Protein AF-A0A7S2I3M7-F1 (afdb_monomer)

Mean predicted aligned error: 13.07 Å

Secondary structure (DSSP, 8-state):
--PPPP-----S----S---S---S-TT-PPPPEEEEE--S--SSHHHHHHHHHTTTT----TTT-EEEEE--TTTHHHHHHHHHHTT-EE--S---TT--

Structure (mmCIF, N/CA/C/O backbone):
data_AF-A0A7S2I3M7-F1
#
_entry.id   AF-A0A7S2I3M7-F1
#
loop_
_atom_site.group_PDB
_atom_site.id
_atom_site.type_symbol
_atom_site.label_atom_id
_atom_site.label_alt_id
_atom_site.label_comp_id
_atom_site.label_asym_id
_atom_site.label_entity_id
_atom_site.label_seq_id
_atom_site.pdbx_PDB_ins_code
_atom_site.Cartn_x
_atom_site.Cartn_y
_atom_site.Cartn_z
_atom_site.occupancy
_atom_site.B_iso_or_equiv
_atom_site.auth_seq_id
_atom_site.auth_comp_id
_atom_site.auth_asym_id
_atom_site.auth_atom_id
_atom_site.pdbx_PDB_model_num
ATOM 1 N N . LYS A 1 1 ? -21.789 -34.878 -3.143 1.00 44.56 1 LYS A N 1
ATOM 2 C CA . LYS A 1 1 ? -21.999 -33.568 -3.809 1.00 44.56 1 LYS A CA 1
ATOM 3 C C . LYS A 1 1 ? -22.406 -32.573 -2.727 1.00 44.56 1 LYS A C 1
ATOM 5 O O . LYS A 1 1 ? -23.548 -32.608 -2.303 1.00 44.56 1 LYS A O 1
ATOM 10 N N . ILE A 1 2 ? -21.455 -31.809 -2.189 1.00 39.38 2 ILE A N 1
ATOM 11 C CA . ILE A 1 2 ? -21.681 -30.860 -1.088 1.00 39.38 2 ILE A CA 1
ATOM 12 C C . ILE A 1 2 ? -21.517 -29.458 -1.671 1.00 39.38 2 ILE A C 1
ATOM 14 O O . ILE A 1 2 ? -20.462 -29.142 -2.213 1.00 39.38 2 ILE A O 1
ATOM 18 N N . SER A 1 3 ? -22.578 -28.658 -1.607 1.00 46.12 3 SER A N 1
ATOM 19 C CA . SER A 1 3 ? -22.515 -27.215 -1.848 1.00 46.12 3 SER A CA 1
ATOM 20 C C . SER A 1 3 ? -21.914 -26.538 -0.608 1.00 46.12 3 SER A C 1
ATOM 22 O O . SER A 1 3 ? -22.300 -26.915 0.503 1.00 46.12 3 SER A O 1
ATOM 24 N N . PRO A 1 4 ? -20.977 -25.581 -0.729 1.00 51.72 4 PRO A N 1
ATOM 25 C CA . PRO A 1 4 ? -20.432 -24.902 0.436 1.00 51.72 4 PRO A CA 1
ATOM 26 C C . PRO A 1 4 ? -21.394 -23.807 0.926 1.00 51.72 4 PRO A C 1
ATOM 28 O O . PRO A 1 4 ? -21.757 -22.892 0.189 1.00 51.72 4 PRO A O 1
ATOM 31 N N . ALA A 1 5 ? -21.783 -23.899 2.198 1.00 53.19 5 ALA A N 1
ATOM 32 C CA . ALA A 1 5 ? -22.487 -22.848 2.929 1.00 53.19 5 ALA A CA 1
ATOM 33 C C . ALA A 1 5 ? -21.627 -21.562 3.034 1.00 53.19 5 ALA A C 1
ATOM 35 O O . ALA A 1 5 ? -20.393 -21.639 3.013 1.00 53.19 5 ALA A O 1
ATOM 36 N N . PRO A 1 6 ? -22.245 -20.371 3.142 1.00 50.62 6 PRO A N 1
ATOM 37 C CA . PRO A 1 6 ? -21.547 -19.096 3.003 1.00 50.62 6 PRO A CA 1
ATOM 38 C C . PRO A 1 6 ? -20.593 -18.825 4.174 1.00 50.62 6 PRO A C 1
ATOM 40 O O . PRO A 1 6 ? -20.964 -18.922 5.344 1.00 50.62 6 PRO A O 1
ATOM 43 N N . ARG A 1 7 ? -19.357 -18.419 3.854 1.00 49.25 7 ARG A N 1
ATOM 44 C CA . ARG A 1 7 ? -18.377 -17.915 4.828 1.00 49.25 7 ARG A CA 1
ATOM 45 C C . ARG A 1 7 ? -18.840 -16.562 5.368 1.00 49.25 7 ARG A C 1
ATOM 47 O O . ARG A 1 7 ? -18.572 -15.526 4.765 1.00 49.25 7 ARG A O 1
ATOM 54 N N . ARG A 1 8 ? -19.534 -16.566 6.507 1.00 47.50 8 ARG A N 1
ATOM 55 C CA . ARG A 1 8 ? -19.843 -15.344 7.254 1.00 47.50 8 ARG A CA 1
ATOM 56 C C . ARG A 1 8 ? -18.625 -14.983 8.105 1.00 47.50 8 ARG A C 1
ATOM 58 O O . ARG A 1 8 ? -18.255 -15.725 9.011 1.00 47.50 8 ARG A O 1
ATOM 65 N N . CYS A 1 9 ? -17.986 -13.867 7.760 1.00 43.50 9 CYS A N 1
ATOM 66 C CA . CYS A 1 9 ? -16.970 -13.222 8.584 1.00 43.50 9 CYS A CA 1
ATOM 67 C C . CYS A 1 9 ? -17.564 -12.936 9.972 1.00 43.50 9 CYS A C 1
ATOM 69 O O . CYS A 1 9 ? -18.753 -12.628 10.077 1.00 43.50 9 CYS A O 1
ATOM 71 N N . ALA A 1 10 ? -16.753 -13.104 11.013 1.00 46.91 10 ALA A N 1
ATOM 72 C CA . ALA A 1 10 ? -17.150 -13.095 12.413 1.00 46.91 10 ALA A CA 1
ATOM 73 C C . ALA A 1 10 ? -17.985 -11.858 12.789 1.00 46.91 10 ALA A C 1
ATOM 75 O O . ALA A 1 10 ? -17.452 -10.788 13.075 1.00 46.91 10 ALA A O 1
ATOM 76 N N . SER A 1 11 ? -19.308 -12.019 12.844 1.00 46.97 11 SER A N 1
ATOM 77 C CA . SER A 1 11 ? -20.144 -11.151 13.660 1.00 46.97 11 SER A CA 1
ATOM 78 C C . SER A 1 11 ? -19.863 -11.517 15.111 1.00 46.97 11 SER A C 1
ATOM 80 O O . SER A 1 11 ? -20.208 -12.616 15.552 1.00 46.97 11 SER A O 1
ATOM 82 N N . ALA A 1 12 ? -19.202 -10.607 15.820 1.00 51.31 12 ALA A N 1
ATOM 83 C CA . ALA A 1 12 ? -19.129 -10.613 17.269 1.00 51.31 12 ALA A CA 1
ATOM 84 C C . ALA A 1 12 ? -20.520 -10.915 17.855 1.00 51.31 12 ALA A C 1
ATOM 86 O O . ALA A 1 12 ? -21.503 -10.281 17.474 1.00 51.31 12 ALA A O 1
ATOM 87 N N . GLY A 1 13 ? -20.597 -11.905 18.745 1.00 49.94 13 GLY A N 1
ATOM 88 C CA . GLY A 1 13 ? -21.821 -12.228 19.478 1.00 49.94 13 GLY A CA 1
ATOM 89 C C . GLY A 1 13 ? -22.326 -13.656 19.288 1.00 49.94 13 GLY A C 1
ATOM 90 O O . GLY A 1 13 ? -23.387 -13.874 18.711 1.00 49.94 13 GLY A O 1
ATOM 91 N N . ARG A 1 14 ? -21.603 -14.637 19.839 1.00 46.84 14 ARG A N 1
ATOM 92 C CA . ARG A 1 14 ? -22.231 -15.794 20.495 1.00 46.84 14 ARG A CA 1
ATOM 93 C C . ARG A 1 14 ? -21.231 -16.421 21.458 1.00 46.84 14 ARG A C 1
ATOM 95 O O . ARG A 1 14 ? -20.257 -17.034 21.031 1.00 46.84 14 ARG A O 1
ATOM 102 N N . GLU A 1 15 ? -21.448 -16.203 22.749 1.00 48.00 15 GLU A N 1
ATOM 103 C CA . GLU A 1 15 ? -20.642 -16.799 23.809 1.00 48.00 15 GLU A CA 1
ATOM 104 C C . GLU A 1 15 ? -20.855 -18.318 23.823 1.00 48.00 15 GLU A C 1
ATOM 106 O O . GLU A 1 15 ? -21.985 -18.801 23.904 1.00 48.00 15 GLU A O 1
ATOM 111 N N . GLY A 1 16 ? -19.765 -19.071 23.670 1.00 39.16 16 GLY A N 1
ATOM 112 C CA . GLY A 1 16 ? -19.723 -20.520 23.858 1.00 39.16 16 GLY A CA 1
ATOM 113 C C . GLY A 1 16 ? -19.035 -20.864 25.186 1.00 39.16 16 GLY A C 1
ATOM 114 O O . GLY A 1 16 ? -18.214 -20.078 25.659 1.00 39.16 16 GLY A O 1
ATOM 115 N N . PRO A 1 17 ? -19.311 -22.035 25.787 1.00 45.97 17 PRO A N 1
ATOM 116 C CA . PRO A 1 17 ? -19.018 -22.343 27.193 1.00 45.97 17 PRO A CA 1
ATOM 117 C C . PRO A 1 17 ? -17.540 -22.667 27.495 1.00 45.97 17 PRO A C 1
ATOM 119 O O . PRO A 1 17 ? -17.233 -23.263 28.521 1.00 45.97 17 PRO A O 1
ATOM 122 N N . PHE A 1 18 ? -16.608 -22.269 26.628 1.00 46.66 18 PHE A N 1
ATOM 123 C CA . PHE A 1 18 ? -15.165 -22.463 26.807 1.00 46.66 18 PHE A CA 1
ATOM 124 C C . PHE A 1 18 ? -14.453 -21.131 27.106 1.00 46.66 18 PHE A C 1
ATOM 126 O O . PHE A 1 18 ? -13.431 -20.798 26.515 1.00 46.66 18 PHE A O 1
ATOM 133 N N . ALA A 1 19 ? -15.000 -20.335 28.027 1.00 52.00 19 ALA A N 1
ATOM 134 C CA . ALA A 1 19 ? -14.311 -19.174 28.588 1.00 52.00 19 ALA A CA 1
ATOM 135 C C . ALA A 1 19 ? -13.600 -19.585 29.886 1.00 52.00 19 ALA A C 1
ATOM 137 O O . ALA A 1 19 ? -14.152 -19.491 30.981 1.00 52.00 19 ALA A O 1
ATOM 138 N N . SER A 1 20 ? -12.366 -20.080 29.758 1.00 47.47 20 SER A N 1
ATOM 139 C CA . SER A 1 20 ? -11.518 -20.405 30.907 1.00 47.47 20 SER A CA 1
ATOM 140 C C . SER A 1 20 ? -10.666 -19.202 31.318 1.00 47.47 20 SER A C 1
ATOM 142 O O . SER A 1 20 ? -9.724 -18.828 30.629 1.00 47.47 20 SER A O 1
ATOM 144 N N . ALA A 1 21 ? -11.005 -18.678 32.497 1.00 48.50 21 ALA A N 1
ATOM 145 C CA . ALA A 1 21 ? -10.141 -18.044 33.492 1.00 48.50 21 ALA A CA 1
ATOM 146 C C . ALA A 1 21 ? -9.367 -16.752 33.130 1.00 48.50 21 ALA A C 1
ATOM 148 O O . ALA A 1 21 ? -8.224 -16.761 32.691 1.00 48.50 21 ALA A O 1
ATOM 149 N N . ARG A 1 22 ? -9.976 -15.638 33.569 1.00 50.12 22 ARG A N 1
ATOM 150 C CA . ARG A 1 22 ? -9.353 -14.558 34.364 1.00 50.12 22 ARG A CA 1
ATOM 151 C C . ARG A 1 22 ? -8.244 -13.732 33.688 1.00 50.12 22 ARG A C 1
ATOM 153 O O . ARG A 1 22 ? -7.082 -13.799 34.071 1.00 50.12 22 ARG A O 1
ATOM 160 N N 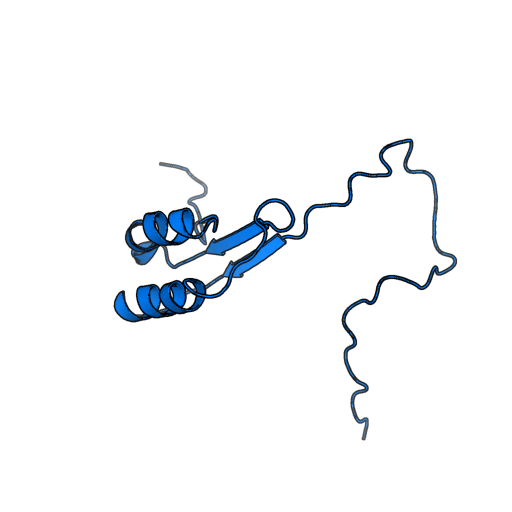. ALA A 1 23 ? -8.646 -12.815 32.806 1.00 47.06 23 ALA A N 1
ATOM 161 C CA . ALA A 1 23 ? -7.875 -11.599 32.542 1.00 47.06 23 ALA A CA 1
ATOM 162 C C . ALA A 1 23 ? -8.255 -10.525 33.578 1.00 47.06 23 ALA A C 1
ATOM 164 O O . ALA A 1 23 ? -9.360 -9.986 33.573 1.00 47.06 23 ALA A O 1
ATOM 165 N N . THR A 1 24 ? -7.351 -10.244 34.511 1.00 46.06 24 THR A N 1
ATOM 166 C CA . THR A 1 24 ? -7.462 -9.142 35.470 1.00 46.06 24 THR A CA 1
ATOM 167 C C . THR A 1 24 ? -7.392 -7.789 34.751 1.00 46.06 24 THR A C 1
ATOM 169 O O . THR A 1 24 ? -6.407 -7.507 34.081 1.00 46.06 24 THR A O 1
ATOM 172 N N . ALA A 1 25 ? -8.436 -6.966 34.905 1.00 45.88 25 ALA A N 1
ATOM 173 C CA . ALA A 1 25 ? -8.440 -5.496 34.805 1.00 45.88 25 ALA A CA 1
ATOM 174 C C . ALA A 1 25 ? -7.711 -4.814 33.617 1.00 45.88 25 ALA A C 1
ATOM 176 O O . ALA A 1 25 ? -7.173 -3.723 33.775 1.00 45.88 25 ALA A O 1
ATOM 177 N N . ALA A 1 26 ? -7.749 -5.404 32.418 1.00 46.59 26 ALA A N 1
ATOM 178 C CA . ALA A 1 26 ? -7.413 -4.721 31.156 1.00 46.59 26 ALA A CA 1
ATOM 179 C C . ALA A 1 26 ? -8.579 -4.720 30.143 1.00 46.59 26 ALA A C 1
ATOM 181 O O . ALA A 1 26 ? -8.392 -4.484 28.952 1.00 46.59 26 ALA A O 1
ATOM 182 N N . ALA A 1 27 ? -9.804 -4.980 30.607 1.00 50.38 27 ALA A N 1
ATOM 183 C CA . ALA A 1 27 ? -11.010 -4.582 29.887 1.00 50.38 27 ALA A CA 1
ATOM 184 C C . ALA A 1 27 ? -11.182 -3.075 30.162 1.00 50.38 27 ALA A C 1
ATOM 186 O O . ALA A 1 27 ? -11.462 -2.703 31.292 1.00 50.38 27 ALA A O 1
ATOM 187 N N . ALA A 1 28 ? -10.911 -2.145 29.249 1.00 54.88 28 ALA A N 1
ATOM 188 C CA . ALA A 1 28 ? -11.619 -2.016 27.986 1.00 54.88 28 ALA A CA 1
ATOM 189 C C . ALA A 1 28 ? -10.876 -1.099 26.986 1.00 54.88 28 ALA A C 1
ATOM 191 O O . ALA A 1 28 ? -11.420 -0.090 26.551 1.00 54.88 28 ALA A O 1
ATOM 192 N N . MET A 1 29 ? -9.654 -1.447 26.578 1.00 63.41 29 MET A N 1
ATOM 193 C CA . MET A 1 29 ? -9.095 -0.910 25.328 1.00 63.41 29 MET A CA 1
ATOM 194 C C . MET A 1 29 ? -9.060 -2.054 24.322 1.00 63.41 29 MET A C 1
ATOM 196 O O . MET A 1 29 ? -8.162 -2.894 24.339 1.00 63.41 29 MET A O 1
ATOM 200 N N . GLY A 1 30 ? -10.107 -2.151 23.499 1.00 80.94 30 GLY A N 1
ATOM 201 C CA . GLY A 1 30 ? -10.134 -3.112 22.399 1.00 80.94 30 GLY A CA 1
ATOM 202 C C . GLY A 1 30 ? -8.880 -2.957 21.534 1.00 80.94 30 GLY A C 1
ATOM 203 O O . GLY A 1 30 ? -8.397 -1.844 21.333 1.00 80.94 30 GLY A O 1
ATOM 204 N N . ARG A 1 31 ? -8.329 -4.071 21.036 1.00 87.25 31 ARG A N 1
ATOM 205 C CA . ARG A 1 31 ? -7.189 -4.019 20.109 1.00 87.25 31 ARG A CA 1
ATOM 206 C C . ARG A 1 31 ? -7.572 -3.182 18.891 1.00 87.25 31 ARG A C 1
ATOM 208 O O . ARG A 1 31 ? -8.624 -3.431 18.299 1.00 87.25 31 ARG A O 1
ATOM 215 N N . LYS A 1 32 ? -6.703 -2.249 18.501 1.00 90.00 32 LYS A N 1
ATOM 216 C CA . LYS A 1 32 ? -6.874 -1.497 17.261 1.00 90.00 32 LYS A CA 1
ATOM 217 C C . LYS A 1 32 ? -6.812 -2.475 16.075 1.00 90.00 32 LYS A C 1
ATOM 219 O O . LYS A 1 32 ? -5.860 -3.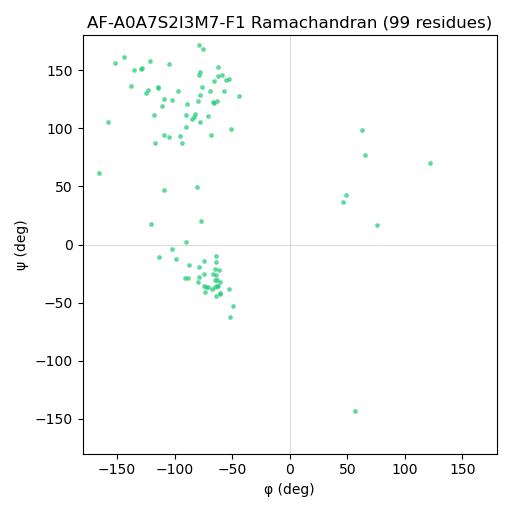256 15.997 1.00 90.00 32 LYS A O 1
ATOM 224 N N . PRO A 1 33 ? -7.836 -2.534 15.207 1.00 93.81 33 PRO A N 1
ATOM 225 C CA . PRO A 1 33 ? -7.794 -3.369 14.015 1.00 93.81 33 PRO A CA 1
ATOM 226 C C . PRO A 1 33 ? -6.672 -2.916 13.077 1.00 93.81 33 PRO A C 1
ATOM 228 O O . PRO A 1 33 ? -6.405 -1.723 12.947 1.00 93.81 33 PRO A O 1
ATOM 231 N N . ILE A 1 34 ? -6.048 -3.885 12.405 1.00 95.25 34 ILE A N 1
ATOM 232 C CA . ILE A 1 34 ? -4.948 -3.658 11.464 1.00 95.25 34 ILE A CA 1
ATOM 233 C C . ILE A 1 34 ? -5.324 -4.247 10.105 1.00 95.25 34 ILE A C 1
ATOM 235 O O . ILE A 1 34 ? -5.764 -5.396 10.023 1.00 95.25 34 ILE A O 1
ATOM 239 N N . VAL A 1 35 ? -5.115 -3.475 9.039 1.00 94.94 35 VAL A N 1
ATOM 240 C CA . VAL A 1 35 ? -5.264 -3.906 7.647 1.00 94.94 35 VAL A CA 1
ATOM 241 C C . VAL A 1 35 ? -3.911 -3.792 6.951 1.00 94.94 35 VAL A C 1
ATOM 243 O O . VAL A 1 35 ? -3.402 -2.697 6.730 1.00 94.94 35 VAL A O 1
ATOM 246 N N . GLY A 1 36 ? -3.329 -4.942 6.608 1.00 95.62 36 GLY A N 1
ATOM 247 C CA . GLY A 1 36 ? -2.056 -5.032 5.892 1.00 95.62 36 GLY A CA 1
ATOM 248 C C . GLY A 1 36 ? -2.245 -5.355 4.409 1.00 95.62 36 GLY A C 1
ATOM 249 O O . GLY A 1 36 ? -2.834 -6.380 4.067 1.00 95.62 36 GLY A O 1
ATOM 250 N N . GLY A 1 37 ? -1.706 -4.516 3.527 1.00 94.94 37 GLY A N 1
ATOM 251 C CA . GLY A 1 37 ? -1.676 -4.704 2.079 1.00 94.94 37 GLY A CA 1
ATOM 252 C C . GLY A 1 37 ? -0.290 -5.110 1.584 1.00 94.94 37 GLY A C 1
ATOM 253 O O . GLY A 1 37 ? 0.530 -4.253 1.267 1.00 94.94 37 GLY A O 1
ATOM 254 N N . ASN A 1 38 ? -0.027 -6.415 1.474 1.00 95.94 38 ASN A N 1
ATOM 255 C CA . ASN A 1 38 ? 1.207 -6.919 0.866 1.00 95.94 38 ASN A CA 1
ATOM 256 C C . ASN A 1 38 ? 1.073 -6.971 -0.663 1.00 95.94 38 ASN A C 1
ATOM 258 O O . ASN A 1 38 ? 0.355 -7.824 -1.190 1.00 95.94 38 ASN A O 1
ATOM 262 N N . TRP A 1 39 ? 1.789 -6.095 -1.373 1.00 94.62 39 TRP A N 1
ATOM 263 C CA . TRP A 1 39 ? 1.764 -6.055 -2.840 1.00 94.62 39 TRP A CA 1
ATOM 264 C C . TRP A 1 39 ? 2.553 -7.206 -3.484 1.00 94.62 39 TRP A C 1
ATOM 266 O O . TRP A 1 39 ? 2.360 -7.515 -4.662 1.00 94.62 39 TRP A O 1
ATOM 276 N N . LYS A 1 40 ? 3.381 -7.914 -2.703 1.00 93.44 40 LYS A N 1
ATOM 277 C CA . LYS A 1 40 ? 4.279 -8.980 -3.172 1.00 93.44 40 LYS A CA 1
ATOM 278 C C . LYS A 1 40 ? 5.218 -8.438 -4.258 1.00 93.44 40 LYS A C 1
ATOM 280 O O . LYS A 1 40 ? 5.632 -7.288 -4.186 1.00 93.44 40 LYS A O 1
ATOM 285 N N . CYS A 1 41 ? 5.534 -9.234 -5.277 1.00 92.06 41 CYS A N 1
ATOM 286 C CA . CYS A 1 41 ? 6.301 -8.798 -6.445 1.00 92.06 41 CYS A CA 1
ATOM 287 C C . CYS A 1 41 ? 5.422 -8.046 -7.466 1.00 92.06 41 CYS A C 1
ATOM 289 O O . CYS A 1 41 ? 5.380 -8.406 -8.638 1.00 92.06 41 CYS A O 1
ATOM 291 N N . ASN A 1 42 ? 4.644 -7.066 -7.005 1.00 92.19 42 ASN A N 1
ATOM 292 C CA . ASN A 1 42 ? 3.798 -6.222 -7.845 1.00 92.19 42 ASN A CA 1
ATOM 293 C C . ASN A 1 42 ? 3.769 -4.791 -7.288 1.00 92.19 42 ASN A C 1
ATOM 295 O O . ASN A 1 42 ? 4.020 -4.593 -6.094 1.00 92.19 42 ASN A O 1
ATOM 299 N N . PRO A 1 43 ? 3.375 -3.811 -8.112 1.00 84.19 43 PRO A N 1
ATOM 300 C CA . PRO A 1 43 ? 3.192 -3.895 -9.566 1.00 84.19 43 PRO A CA 1
ATOM 301 C C . PRO A 1 43 ? 4.524 -3.817 -10.334 1.00 84.19 43 PRO A C 1
ATOM 303 O O . PRO A 1 43 ? 5.574 -3.596 -9.743 1.00 84.19 43 PRO A O 1
ATOM 306 N N . ALA A 1 44 ? 4.487 -4.054 -11.649 1.00 85.69 44 ALA A N 1
ATOM 307 C CA . ALA A 1 44 ? 5.689 -4.074 -12.489 1.00 85.69 44 ALA A CA 1
ATOM 308 C C . ALA A 1 44 ? 6.193 -2.669 -12.863 1.00 85.69 44 ALA A C 1
ATOM 310 O O . ALA A 1 44 ? 7.346 -2.514 -13.268 1.00 85.69 44 ALA A O 1
ATOM 311 N N . THR A 1 45 ? 5.335 -1.648 -12.764 1.00 90.19 45 THR A N 1
ATOM 312 C CA . TH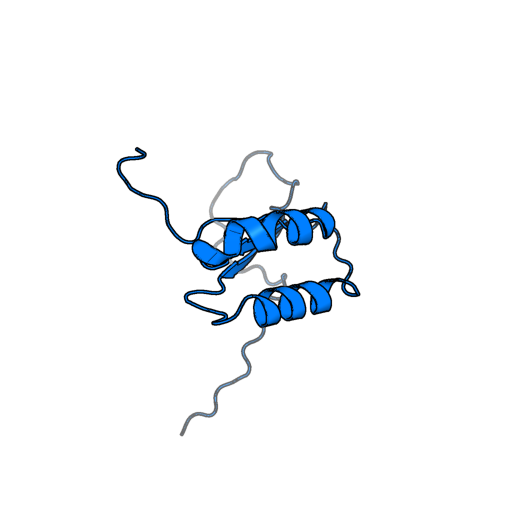R A 1 45 ? 5.665 -0.278 -13.157 1.00 90.19 45 THR A CA 1
ATOM 313 C C . THR A 1 45 ? 5.363 0.728 -12.050 1.00 90.19 45 THR A C 1
ATOM 315 O O . THR A 1 45 ? 4.451 0.553 -11.243 1.00 90.19 45 THR A O 1
ATOM 318 N N . LEU A 1 46 ? 6.108 1.839 -12.043 1.00 88.94 46 LEU A N 1
ATOM 319 C CA . LEU A 1 46 ? 5.871 2.948 -11.112 1.00 88.94 46 LEU A CA 1
ATOM 320 C C . LEU A 1 46 ? 4.499 3.605 -11.308 1.00 88.94 46 LEU A C 1
ATOM 322 O O . LEU A 1 46 ? 3.926 4.105 -10.343 1.00 88.94 46 LEU A O 1
ATOM 326 N N . LYS A 1 47 ? 3.975 3.601 -12.538 1.00 90.69 47 LYS A N 1
ATOM 327 C CA . LYS A 1 47 ? 2.661 4.170 -12.844 1.00 90.69 47 LYS A CA 1
ATOM 328 C C . LYS A 1 47 ? 1.551 3.401 -12.130 1.00 90.69 47 LYS A C 1
ATOM 330 O O . LYS A 1 47 ? 0.703 4.005 -11.483 1.00 90.69 47 LYS A O 1
ATOM 335 N N . ASP A 1 48 ? 1.622 2.078 -12.156 1.00 91.31 48 ASP A N 1
ATOM 336 C CA . ASP A 1 48 ? 0.644 1.237 -11.470 1.00 91.31 48 ASP A CA 1
ATOM 337 C C . ASP A 1 48 ? 0.684 1.459 -9.947 1.00 91.31 48 ASP A C 1
ATOM 339 O O . ASP A 1 48 ? -0.356 1.470 -9.294 1.00 91.31 48 ASP A O 1
ATOM 343 N N . CYS A 1 49 ? 1.868 1.707 -9.364 1.00 90.44 49 CYS A N 1
ATOM 344 C CA . CYS A 1 49 ? 1.988 2.088 -7.949 1.00 90.44 49 CYS A CA 1
ATOM 345 C C . CYS A 1 49 ? 1.237 3.391 -7.654 1.00 90.44 49 CYS A C 1
ATOM 347 O O . CYS A 1 49 ? 0.575 3.507 -6.623 1.00 90.44 49 CYS A O 1
ATOM 349 N N . THR A 1 50 ? 1.360 4.386 -8.538 1.00 90.12 50 THR A N 1
ATOM 350 C CA . THR A 1 50 ? 0.674 5.668 -8.359 1.00 90.12 50 THR A CA 1
ATOM 351 C C . THR A 1 50 ? -0.825 5.554 -8.570 1.00 90.12 50 THR A C 1
ATOM 353 O O . THR A 1 50 ? -1.563 6.179 -7.821 1.00 90.12 50 THR A O 1
ATOM 356 N N . ASP A 1 51 ? -1.273 4.722 -9.508 1.00 92.06 51 ASP A N 1
ATOM 357 C CA . ASP A 1 51 ? -2.696 4.496 -9.767 1.00 92.06 51 ASP A CA 1
ATOM 358 C C . ASP A 1 51 ? -3.355 3.764 -8.584 1.00 92.06 51 ASP A C 1
ATOM 360 O O . ASP A 1 51 ? -4.462 4.111 -8.165 1.00 92.06 51 ASP A O 1
ATOM 364 N N . LEU A 1 52 ? -2.640 2.808 -7.972 1.00 90.62 52 LEU A N 1
ATOM 365 C CA . LEU A 1 52 ? -3.078 2.149 -6.741 1.00 90.62 52 LEU A CA 1
ATOM 366 C C . LEU A 1 52 ? -3.246 3.137 -5.590 1.00 90.62 52 LEU A C 1
ATOM 368 O O . LEU A 1 52 ? -4.218 3.018 -4.858 1.00 90.62 52 LEU A O 1
ATOM 372 N N . LEU A 1 53 ? -2.330 4.094 -5.425 1.00 90.12 53 LEU A N 1
ATOM 373 C CA . LEU A 1 53 ? -2.437 5.134 -4.397 1.00 90.12 53 LEU A CA 1
ATOM 374 C C . LEU A 1 53 ? -3.517 6.172 -4.727 1.00 90.12 53 LEU A C 1
ATOM 376 O O . LEU A 1 53 ? -4.237 6.594 -3.828 1.00 90.12 53 LEU A O 1
ATOM 380 N N . ALA A 1 54 ? -3.695 6.526 -6.000 1.00 91.06 54 ALA A N 1
ATOM 381 C CA . ALA A 1 54 ? -4.740 7.449 -6.439 1.00 91.06 54 ALA A CA 1
ATOM 382 C C . ALA A 1 54 ? -6.146 6.919 -6.108 1.00 91.06 54 ALA A C 1
ATOM 384 O O . ALA A 1 54 ? -7.037 7.687 -5.754 1.00 91.06 54 ALA A O 1
ATOM 385 N N . ALA A 1 55 ? -6.345 5.596 -6.121 1.00 88.31 55 ALA A N 1
ATOM 386 C CA . ALA A 1 55 ? -7.600 4.985 -5.678 1.00 88.31 55 ALA A CA 1
ATOM 387 C C . ALA A 1 55 ? -7.938 5.270 -4.197 1.00 88.31 55 ALA A C 1
ATOM 389 O O . ALA A 1 55 ? -9.106 5.203 -3.810 1.00 88.31 55 ALA A O 1
ATOM 390 N N . TRP A 1 56 ? -6.945 5.615 -3.369 1.00 87.56 56 TRP A N 1
ATOM 391 C CA . TRP A 1 56 ? -7.143 6.004 -1.969 1.00 87.56 56 TRP A CA 1
ATOM 392 C C . TRP A 1 56 ? -7.429 7.497 -1.792 1.00 87.56 56 TRP A C 1
ATOM 394 O O . TRP A 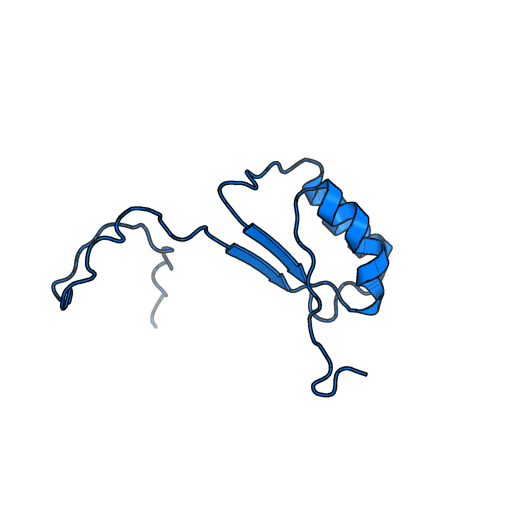1 56 ? -7.999 7.869 -0.770 1.00 87.56 56 TRP A O 1
ATOM 404 N N . GLU A 1 57 ? -7.134 8.349 -2.781 1.00 82.44 57 GLU A N 1
ATOM 405 C CA . GLU A 1 57 ? -7.317 9.811 -2.695 1.00 82.44 57 GLU A CA 1
ATOM 406 C C . GLU A 1 57 ? -8.797 10.240 -2.534 1.00 82.44 57 GLU A C 1
ATOM 408 O O . GLU A 1 57 ? -9.080 11.388 -2.194 1.00 82.44 57 GLU A O 1
ATOM 413 N N . GLY A 1 58 ? -9.756 9.317 -2.688 1.00 72.25 58 GLY A N 1
ATOM 414 C CA . GLY A 1 58 ? -11.177 9.517 -2.357 1.00 72.25 58 GLY A CA 1
ATOM 415 C C . GLY A 1 58 ? -11.703 8.671 -1.187 1.00 72.25 58 GLY A C 1
ATOM 416 O O . GLY A 1 58 ? -12.815 8.903 -0.708 1.00 72.25 58 GLY A O 1
ATOM 417 N N . GLY A 1 59 ? -10.928 7.690 -0.719 1.00 74.50 59 GLY A N 1
ATOM 418 C CA . GLY A 1 59 ? -11.311 6.752 0.334 1.00 74.50 59 GLY A CA 1
ATOM 419 C C . GLY A 1 59 ? -10.805 7.213 1.694 1.00 74.50 59 GLY A C 1
ATOM 420 O O . GLY A 1 59 ? -9.685 6.900 2.081 1.00 74.50 59 GLY A O 1
ATOM 421 N N . LYS A 1 60 ? -11.626 7.947 2.449 1.00 75.75 60 LYS A N 1
ATOM 422 C CA . LYS A 1 60 ? -11.258 8.350 3.813 1.00 75.75 60 LYS A CA 1
ATOM 423 C C . LYS A 1 60 ? -11.444 7.183 4.778 1.00 75.75 60 LYS A C 1
ATOM 425 O O . LYS A 1 60 ? -12.527 6.603 4.849 1.00 75.75 60 LYS A O 1
ATOM 430 N N . PHE A 1 61 ? -10.413 6.888 5.556 1.00 87.50 61 PHE A N 1
ATOM 431 C CA . PHE A 1 61 ? -10.496 6.010 6.717 1.00 87.50 61 PHE A CA 1
ATOM 432 C C . PHE A 1 61 ? -10.048 6.766 7.968 1.00 87.50 61 PHE A C 1
ATOM 434 O O . PHE A 1 61 ? 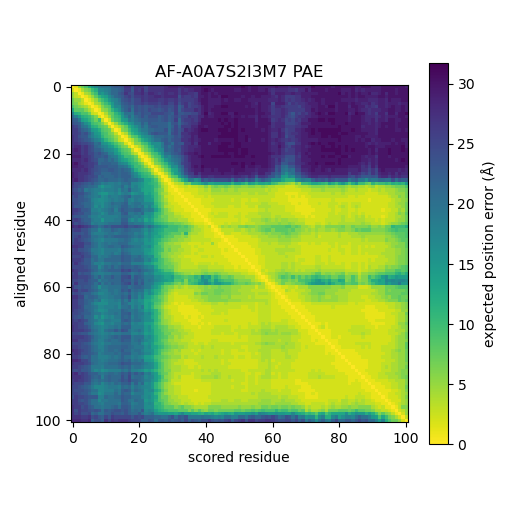-9.370 7.789 7.892 1.00 87.50 61 PHE A O 1
ATOM 441 N N . ASP A 1 62 ? -10.478 6.279 9.125 1.00 88.62 62 ASP A N 1
ATOM 442 C CA . ASP A 1 62 ? -10.142 6.873 10.413 1.00 88.62 62 ASP A CA 1
ATOM 443 C C . ASP A 1 62 ? -8.854 6.234 10.947 1.00 88.62 62 ASP A C 1
ATOM 445 O O . ASP A 1 62 ? -8.876 5.114 11.468 1.00 88.62 62 ASP A O 1
ATOM 449 N N . ALA A 1 63 ? -7.735 6.947 10.797 1.00 85.69 63 ALA A N 1
ATOM 450 C CA . ALA A 1 63 ? -6.420 6.494 11.240 1.00 85.69 63 ALA A CA 1
ATOM 451 C C . ALA A 1 63 ? -6.316 6.323 12.766 1.00 85.69 63 ALA A C 1
ATOM 453 O O . ALA A 1 63 ? -5.394 5.661 13.235 1.00 85.69 63 ALA A O 1
ATOM 454 N N . GLU A 1 64 ? -7.248 6.855 13.566 1.00 88.69 64 GLU A N 1
ATOM 455 C CA . GLU A 1 64 ? -7.290 6.601 15.012 1.00 88.69 64 GLU A CA 1
ATOM 456 C C . GLU A 1 64 ? -7.929 5.245 15.321 1.00 88.69 64 GLU A C 1
ATOM 458 O O . GLU A 1 64 ? -7.528 4.561 16.265 1.00 88.69 64 GLU A O 1
ATOM 463 N N . LYS A 1 65 ? -8.887 4.815 14.490 1.00 88.88 65 LYS A N 1
ATOM 464 C CA . LYS A 1 65 ? -9.635 3.566 14.681 1.00 88.88 65 LYS A CA 1
ATOM 465 C C . LYS A 1 65 ? -9.020 2.358 13.993 1.00 88.88 65 LYS A C 1
ATOM 467 O O . LYS A 1 65 ? -9.234 1.252 14.476 1.00 88.88 65 LYS A O 1
ATOM 472 N N . VAL A 1 66 ? -8.297 2.528 12.887 1.00 91.19 66 VAL A N 1
ATOM 473 C CA . VAL A 1 66 ? -7.681 1.416 12.146 1.00 91.19 66 VAL A CA 1
ATOM 474 C C . VAL A 1 66 ? -6.266 1.763 11.708 1.00 91.19 66 VAL A C 1
ATOM 476 O O . VAL A 1 66 ? -6.007 2.861 11.226 1.00 91.19 66 VAL A O 1
ATOM 479 N N . ASP A 1 67 ? -5.349 0.815 11.881 1.00 93.25 67 ASP A N 1
ATOM 480 C CA . ASP A 1 67 ? -4.004 0.913 11.322 1.00 93.25 67 ASP A CA 1
ATOM 481 C C . ASP A 1 67 ? -3.999 0.309 9.923 1.00 93.25 67 ASP A C 1
ATOM 483 O O . ASP A 1 67 ? -4.311 -0.870 9.739 1.00 93.25 67 ASP A O 1
ATOM 487 N N . VAL A 1 68 ? -3.630 1.111 8.929 1.00 94.62 68 VAL A N 1
ATOM 488 C CA . VAL A 1 68 ? -3.468 0.652 7.549 1.00 94.62 68 VAL A CA 1
ATOM 489 C C . VAL A 1 68 ? -1.986 0.646 7.219 1.00 94.62 68 VAL A C 1
ATOM 491 O O . VAL A 1 68 ? -1.304 1.657 7.376 1.00 94.62 68 VAL A O 1
ATOM 494 N N . ILE A 1 69 ? -1.492 -0.507 6.774 1.00 95.19 69 ILE A N 1
ATOM 495 C CA . ILE A 1 69 ? -0.086 -0.721 6.440 1.00 95.19 69 ILE A CA 1
ATOM 496 C C . ILE A 1 69 ? -0.007 -1.240 5.009 1.00 95.19 69 ILE A C 1
ATOM 498 O O . ILE A 1 69 ? -0.679 -2.212 4.668 1.00 95.19 69 ILE A O 1
ATOM 502 N N . ILE A 1 70 ? 0.842 -0.644 4.178 1.00 95.12 70 ILE A N 1
ATOM 503 C CA . ILE A 1 70 ? 1.136 -1.129 2.828 1.00 95.12 70 ILE A CA 1
ATOM 504 C C . ILE A 1 70 ? 2.592 -1.583 2.745 1.00 95.12 70 ILE A C 1
ATOM 506 O O . ILE A 1 70 ? 3.505 -0.899 3.205 1.00 95.12 70 ILE A O 1
ATOM 510 N N . SER A 1 71 ? 2.809 -2.743 2.124 1.00 96.19 71 SER A N 1
ATOM 511 C CA . SER A 1 71 ? 4.137 -3.307 1.883 1.00 96.19 71 SER A CA 1
ATOM 512 C C . SER A 1 71 ? 4.412 -3.421 0.380 1.00 96.19 71 SER A C 1
ATOM 514 O O . SER A 1 71 ? 4.132 -4.472 -0.213 1.00 96.19 71 SER A O 1
ATOM 516 N N . PRO A 1 72 ? 4.938 -2.361 -0.265 1.00 94.81 72 PRO A N 1
ATOM 517 C CA . PRO A 1 72 ? 5.302 -2.390 -1.677 1.00 94.81 72 PRO A CA 1
ATOM 518 C C . PRO A 1 72 ? 6.610 -3.169 -1.889 1.00 94.81 72 PRO A C 1
ATOM 520 O O . PRO A 1 72 ? 7.334 -3.483 -0.940 1.00 94.81 72 PRO A O 1
ATOM 523 N N . THR A 1 73 ? 6.945 -3.481 -3.141 1.00 94.12 73 THR A N 1
ATOM 524 C CA . THR A 1 73 ? 8.279 -4.002 -3.481 1.00 94.12 73 THR A CA 1
ATOM 525 C C . THR A 1 73 ? 9.366 -3.009 -3.072 1.00 94.12 73 THR A C 1
ATOM 527 O O . THR A 1 73 ? 9.186 -1.800 -3.231 1.00 94.12 73 THR A O 1
ATOM 530 N N . ALA A 1 74 ? 10.529 -3.507 -2.647 1.00 92.19 74 ALA A N 1
ATOM 531 C CA . ALA A 1 74 ? 11.634 -2.678 -2.153 1.00 92.19 74 ALA A CA 1
ATOM 532 C C . ALA A 1 74 ? 12.052 -1.551 -3.120 1.00 92.19 74 ALA A C 1
ATOM 534 O O . ALA A 1 74 ? 12.296 -0.431 -2.684 1.00 92.19 74 ALA A O 1
ATOM 535 N N . VAL A 1 75 ? 12.052 -1.815 -4.432 1.00 92.44 75 VAL A N 1
ATOM 536 C CA . VAL A 1 75 ? 12.404 -0.827 -5.472 1.00 92.44 75 VAL A CA 1
ATOM 537 C C . VAL A 1 75 ? 11.410 0.333 -5.590 1.00 92.44 75 VAL A C 1
ATOM 539 O O . VAL A 1 75 ? 11.780 1.418 -6.026 1.00 92.44 75 VAL A O 1
ATOM 542 N N . HIS A 1 76 ? 10.151 0.125 -5.202 1.00 92.06 76 HIS A N 1
ATOM 543 C CA . HIS A 1 76 ? 9.087 1.131 -5.291 1.00 92.06 76 HIS A CA 1
ATOM 544 C C . HIS A 1 76 ? 8.843 1.850 -3.961 1.00 92.06 76 HIS A C 1
ATOM 546 O O . HIS A 1 76 ? 8.189 2.890 -3.942 1.00 92.06 76 HIS A O 1
ATOM 552 N N . LEU A 1 77 ? 9.406 1.3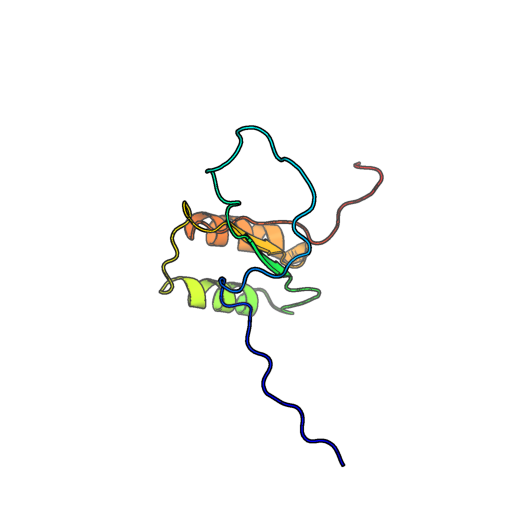37 -2.863 1.00 92.19 77 LEU A N 1
ATOM 553 C CA . LEU A 1 77 ? 9.281 1.891 -1.518 1.00 92.19 77 LEU A CA 1
ATOM 554 C C . LEU A 1 77 ? 9.562 3.407 -1.438 1.00 92.19 77 LEU A C 1
ATOM 556 O O . LEU A 1 77 ? 8.683 4.113 -0.946 1.00 92.19 77 LEU A O 1
ATOM 560 N N . PRO A 1 78 ? 10.700 3.949 -1.934 1.00 90.75 78 PRO A N 1
ATOM 561 C CA . PRO A 1 78 ? 10.981 5.382 -1.803 1.00 90.75 78 PRO A CA 1
ATOM 562 C C . PRO A 1 78 ? 9.985 6.261 -2.569 1.00 90.75 78 PRO A C 1
ATOM 564 O O . PRO A 1 78 ? 9.680 7.359 -2.128 1.00 90.75 78 PRO A O 1
ATOM 567 N N . CYS A 1 79 ? 9.433 5.780 -3.686 1.00 89.81 79 CYS A N 1
ATOM 568 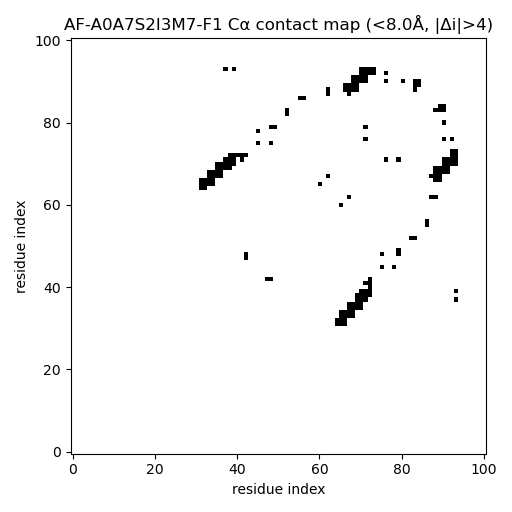C CA . CYS A 1 79 ? 8.464 6.537 -4.484 1.00 89.81 79 CYS A CA 1
ATOM 569 C C . CYS A 1 79 ? 7.045 6.508 -3.894 1.00 89.81 79 CYS A C 1
ATOM 571 O O . CYS A 1 79 ? 6.250 7.412 -4.144 1.00 89.81 79 CYS A O 1
ATOM 573 N N . VAL A 1 80 ? 6.710 5.442 -3.162 1.00 91.25 80 VAL A N 1
ATOM 574 C CA . VAL A 1 80 ? 5.383 5.221 -2.567 1.00 91.25 80 VAL A CA 1
ATOM 575 C C . VAL A 1 80 ? 5.286 5.857 -1.182 1.00 91.25 80 VAL A C 1
ATOM 577 O O . VAL A 1 80 ? 4.196 6.273 -0.799 1.00 91.25 80 VAL A O 1
ATOM 580 N N . LYS A 1 81 ? 6.407 5.967 -0.455 1.00 92.69 81 LYS A N 1
ATOM 581 C CA . LYS A 1 81 ? 6.455 6.432 0.936 1.00 92.69 81 LYS A CA 1
ATOM 582 C C . LYS A 1 81 ? 5.741 7.766 1.149 1.00 92.69 81 LYS A C 1
ATOM 584 O O . LYS A 1 81 ? 4.732 7.796 1.846 1.00 92.69 81 LYS A O 1
ATOM 589 N N . ASP A 1 82 ? 6.209 8.828 0.499 1.00 91.88 82 ASP A N 1
ATOM 590 C CA . ASP A 1 82 ? 5.705 10.186 0.745 1.00 91.88 82 ASP A CA 1
ATOM 591 C C . ASP A 1 82 ? 4.213 10.321 0.401 1.00 91.88 82 ASP A C 1
ATOM 593 O O . ASP A 1 82 ? 3.460 11.015 1.084 1.00 91.88 82 ASP A O 1
ATOM 597 N N . LYS A 1 83 ? 3.766 9.615 -0.648 1.00 90.94 83 LYS A N 1
ATOM 598 C CA . LYS A 1 83 ? 2.360 9.600 -1.075 1.00 90.94 83 LYS A CA 1
ATOM 599 C C . LYS A 1 83 ? 1.465 8.767 -0.159 1.00 90.94 83 LYS A C 1
ATOM 601 O O . LYS A 1 83 ? 0.309 9.108 0.027 1.00 90.94 83 LYS A O 1
ATOM 606 N N . ALA A 1 84 ? 1.957 7.657 0.381 1.00 91.00 84 ALA A N 1
ATOM 607 C CA . ALA A 1 84 ? 1.183 6.831 1.302 1.00 91.00 84 ALA A CA 1
ATOM 608 C C . ALA A 1 84 ? 1.055 7.507 2.676 1.00 91.00 84 ALA A C 1
ATOM 610 O O . ALA A 1 84 ? -0.031 7.531 3.253 1.00 91.00 84 ALA A O 1
ATOM 611 N N . GLU A 1 85 ? 2.134 8.121 3.165 1.00 90.81 85 GLU A N 1
ATOM 612 C CA . GLU A 1 85 ? 2.134 8.834 4.445 1.00 90.81 85 GLU A CA 1
ATOM 613 C C . GLU A 1 85 ? 1.209 10.060 4.413 1.00 90.81 85 GLU A C 1
ATOM 615 O O . GLU A 1 85 ? 0.491 10.303 5.385 1.00 90.81 85 GLU A O 1
ATOM 620 N N . SER A 1 86 ? 1.125 10.781 3.286 1.00 90.06 86 SER A N 1
ATOM 621 C CA . SER A 1 86 ? 0.172 11.89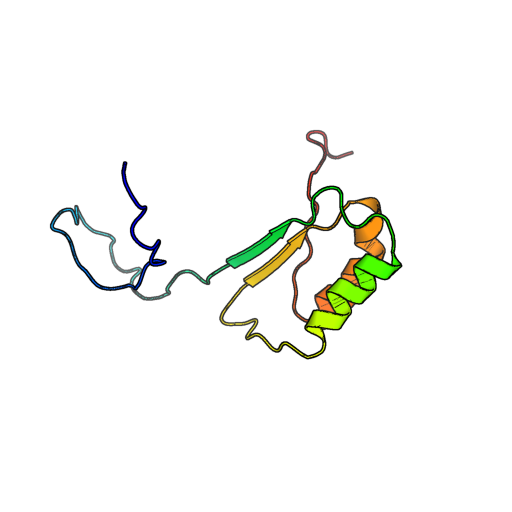4 3.130 1.00 90.06 86 SER A CA 1
ATOM 622 C C . SER A 1 86 ? -1.299 11.452 3.158 1.00 90.06 86 SER A C 1
ATOM 624 O O . SER A 1 86 ? -2.174 12.252 3.487 1.00 90.06 86 SER A O 1
ATOM 626 N N . LEU A 1 87 ? -1.570 10.174 2.877 1.00 89.50 87 LEU A N 1
ATOM 627 C CA . LEU A 1 87 ? -2.887 9.538 2.972 1.00 89.50 87 LEU A CA 1
ATOM 628 C C . LEU A 1 87 ? -3.159 8.920 4.356 1.00 89.50 87 LEU A C 1
ATOM 630 O O . LEU A 1 87 ? -4.208 8.310 4.559 1.00 89.50 87 LEU A O 1
ATOM 634 N N . GLY A 1 88 ? -2.229 9.052 5.311 1.00 90.12 88 GLY A N 1
ATOM 635 C CA . GLY A 1 88 ? -2.335 8.452 6.644 1.00 90.12 88 GLY A CA 1
ATOM 636 C C . GLY A 1 88 ? -2.057 6.946 6.673 1.00 90.12 88 GLY A C 1
ATOM 637 O O . GLY A 1 88 ? -2.428 6.269 7.631 1.00 90.12 88 GLY A O 1
ATOM 638 N N . ILE A 1 89 ? -1.433 6.407 5.622 1.00 93.12 89 ILE A N 1
ATOM 639 C CA . ILE A 1 89 ? -1.097 4.989 5.489 1.00 93.12 89 ILE A CA 1
ATOM 640 C C . ILE A 1 89 ? 0.359 4.773 5.904 1.00 93.12 89 ILE A C 1
ATOM 642 O O . ILE A 1 89 ? 1.265 5.463 5.440 1.00 93.12 89 ILE A O 1
ATOM 646 N N . MET A 1 90 ? 0.601 3.770 6.745 1.00 94.12 90 MET A N 1
ATOM 647 C CA . MET A 1 90 ? 1.953 3.364 7.122 1.00 94.12 90 MET A CA 1
ATOM 648 C C . MET A 1 90 ? 2.595 2.511 6.027 1.00 94.12 90 MET A C 1
ATOM 650 O O . MET A 1 90 ? 1.932 1.702 5.374 1.00 94.12 90 MET A O 1
ATOM 654 N N . VAL A 1 91 ? 3.910 2.639 5.857 1.00 94.75 91 VAL A N 1
ATOM 655 C CA . VAL A 1 91 ? 4.667 1.888 4.849 1.00 94.75 91 VAL A CA 1
ATOM 656 C C . VAL A 1 91 ? 5.647 0.931 5.517 1.00 94.75 91 VAL A C 1
ATOM 658 O O . VAL A 1 91 ? 6.359 1.302 6.446 1.00 94.75 91 VAL A O 1
ATOM 661 N N . ALA A 1 92 ? 5.696 -0.307 5.029 1.00 95.94 92 ALA A N 1
ATOM 662 C CA . ALA A 1 92 ? 6.591 -1.349 5.522 1.00 95.94 92 ALA A CA 1
ATOM 663 C C . ALA A 1 92 ? 7.373 -2.006 4.378 1.00 95.94 92 ALA A C 1
ATOM 665 O O . ALA A 1 92 ? 6.891 -2.118 3.253 1.00 95.94 92 ALA A O 1
ATOM 666 N N . THR A 1 93 ? 8.576 -2.498 4.663 1.00 94.81 93 THR A N 1
ATOM 667 C CA . THR A 1 93 ? 9.292 -3.377 3.736 1.00 94.81 93 THR A CA 1
ATOM 668 C C . THR A 1 93 ? 8.719 -4.792 3.803 1.00 94.81 93 THR A C 1
ATOM 670 O O . THR A 1 93 ? 8.250 -5.245 4.844 1.00 94.81 93 THR A O 1
ATOM 673 N N . GLN A 1 94 ? 8.750 -5.518 2.682 1.00 94.38 94 GLN A N 1
ATOM 674 C CA . GLN A 1 94 ? 8.313 -6.923 2.654 1.00 94.38 94 GLN A CA 1
ATOM 675 C C . GLN A 1 94 ? 9.327 -7.876 3.296 1.00 94.38 94 GLN A C 1
ATOM 677 O O . GLN A 1 94 ? 8.965 -8.968 3.724 1.00 94.38 94 GLN A O 1
ATOM 682 N N . ASN A 1 95 ? 10.599 -7.483 3.315 1.00 93.81 95 ASN A N 1
ATOM 683 C CA . ASN A 1 95 ? 11.691 -8.259 3.876 1.00 93.81 95 ASN A CA 1
ATOM 684 C C . ASN A 1 95 ? 12.793 -7.318 4.372 1.00 93.81 95 ASN A C 1
ATOM 686 O O . ASN A 1 95 ? 12.936 -6.199 3.872 1.00 93.81 95 ASN A O 1
ATOM 690 N N . VAL A 1 96 ? 13.593 -7.803 5.315 1.00 92.00 96 VAL A N 1
ATOM 691 C CA . VAL A 1 96 ? 14.809 -7.147 5.805 1.00 92.00 96 VAL A CA 1
ATOM 692 C C . VAL A 1 96 ? 15.928 -8.179 5.907 1.00 92.00 96 VAL A C 1
ATOM 694 O O . VAL A 1 96 ? 15.669 -9.368 6.095 1.00 92.00 96 VAL A O 1
ATOM 697 N N . SER A 1 97 ? 17.180 -7.746 5.740 1.00 93.00 97 SER A N 1
ATOM 698 C CA . SER A 1 97 ? 18.323 -8.645 5.925 1.00 93.00 97 SER A CA 1
ATOM 699 C C . SER A 1 97 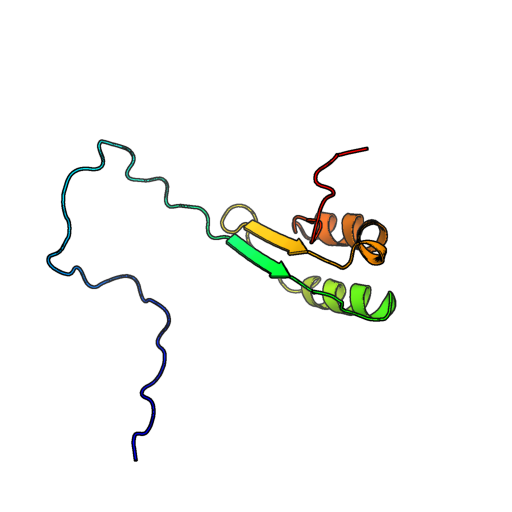? 18.419 -9.079 7.386 1.00 93.00 97 SER A C 1
ATOM 701 O O . SER A 1 97 ? 18.269 -8.258 8.287 1.00 93.00 97 SER A O 1
ATOM 703 N N . ASN A 1 98 ? 18.752 -10.348 7.618 1.00 90.88 98 ASN A N 1
ATOM 704 C CA . ASN A 1 98 ? 19.042 -10.854 8.958 1.00 90.88 98 ASN A CA 1
ATOM 705 C C . ASN A 1 98 ? 20.286 -10.192 9.582 1.00 90.88 98 ASN A C 1
ATOM 707 O O . ASN A 1 98 ? 20.414 -10.139 10.799 1.00 90.88 98 ASN A O 1
ATOM 711 N N . THR A 1 99 ? 21.219 -9.708 8.757 1.00 90.38 99 THR A N 1
ATOM 712 C CA . THR A 1 99 ? 22.533 -9.222 9.210 1.00 90.38 99 THR A CA 1
ATOM 713 C C . THR A 1 99 ? 22.660 -7.702 9.277 1.00 90.38 99 THR A C 1
ATOM 715 O O . THR A 1 99 ? 23.692 -7.229 9.735 1.00 90.38 99 THR A O 1
ATOM 718 N N . GLY A 1 100 ? 21.635 -6.951 8.855 1.00 67.44 100 GLY A N 1
ATOM 719 C CA . GLY A 1 100 ? 21.506 -5.508 9.111 1.00 67.44 100 GLY A CA 1
ATOM 720 C C . GLY A 1 100 ? 22.738 -4.642 8.812 1.00 67.44 100 GLY A C 1
ATOM 721 O O . GLY A 1 100 ? 23.061 -3.791 9.636 1.00 67.44 100 GLY A O 1
ATOM 722 N N . MET A 1 101 ? 23.426 -4.873 7.686 1.00 45.12 101 MET A N 1
ATOM 723 C CA . MET A 1 101 ? 24.473 -3.957 7.204 1.00 45.12 101 MET A CA 1
ATOM 724 C C . MET A 1 101 ? 23.870 -2.734 6.523 1.00 45.12 101 MET A C 1
ATOM 726 O O . MET A 1 101 ? 22.923 -2.932 5.726 1.00 45.12 101 MET A O 1
#

Organism: NCBI:txid1333877

InterPro domains:
  IPR000652 Triosephosphate isomerase [PF00121] (33-98)
  IPR000652 Triosephosphate isomerase [PS51440] (32-101)
  IPR013785 Aldolase-type TIM barrel [G3DSA:3.20.20.70] (17-100)
  IPR035990 Triosephosphate isomerase superfamily [SSF51351] (30-97)

pLDDT: mean 77.81, std 19.94, range [39.16, 96.19]

Sequence (101 aa):
KISPAPRRCASAGREGPFASARATAAAAMGRKPIVGGNWKCNPATLKDCTDLLAAWEGGKFDAEKVDVIISPTAVHLPCVKDKAESLGIMVATQNVSNTGM

Foldseek 3Di:
DDDDDDPDDDDPDDDDPPDDDDDPDPPDDPDQAEAEAEQDQDDPDLVVLVVVLVVLVPPDDDLVRYAAEYADAPVNQVVNPVSCVVSVHHYDHPDDDPVHD

Nearest PDB structures (foldseek):
  4x22-assembly1_A-2  TM=8.227E-01  e=2.146E-03  Leptospira interrogans serovar Icterohaemorrhagiae str. RGA
  5i3i-assembly2_C  TM=8.981E-01  e=2.066E-02  Trypanosoma brucei brucei
  1iih-assembly1_A  TM=8.495E-01  e=1.481E-02  Trypanosoma brucei brucei
  2v0t-assembly2_E  TM=7.823E-01  e=1.933E-02  Trypanosoma brucei brucei
  3tim-assembly1_A  TM=7.877E-01  e=3.520E-02  Trypanosoma brucei brucei

Radius of gyration: 19.43 Å; Cα contacts (8 Å, |Δi|>4): 88; chains: 1; bounding box: 47×46×49 Å

Solvent-accessible surface area (backbone atoms only — not comparable to full-atom values): 6882 Å² total; per-residue (Å²): 140,82,82,82,77,84,87,74,75,85,70,87,83,75,93,65,99,81,78,81,79,84,84,80,89,66,86,84,70,77,79,73,49,74,48,77,47,75,46,54,99,31,69,96,45,73,64,56,52,49,54,61,51,55,66,46,78,79,58,86,75,58,64,90,63,36,48,43,35,37,20,45,33,77,91,49,39,79,76,44,42,69,63,35,48,76,72,64,31,46,76,46,71,79,73,77,71,94,78,75,126